Protein AF-A0A8S2SNF3-F1 (afdb_monomer_lite)

Organism: NCBI:txid392030

pLDDT: mean 95.8, std 2.88, range [84.19, 98.31]

Radius of gyration: 12.25 Å; chains: 1; bounding box: 25×30×32 Å

InterPro domains:
  IPR001017 Dehydrog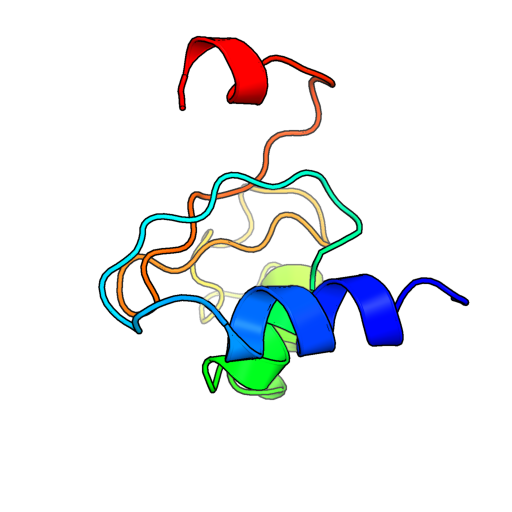enase, E1 component [PF00676] (2-81)
  IPR029061 Thiamin diphosphate-binding fold [SSF52518] (2-82)
  IPR050771 Alpha-ketoacid dehydrogenase complex E1 component [PTHR43380] (2-82)

Sequence (82 aa):
RGEEATQIGSAAALDSGDLVYAQYREAGILLYRGYKLHQFIDQCMGNARGSCKGIQMPIHYGSKDLNYVTISSTVATQMPQA

Foldseek 3Di:
DVCLCVLLVVLVVDDQPDADDDALPNVSSCVNLPNDPVQLVCQQVCPCPHPCNNPDHRSQDDDPNRNYHGHDNDPPPCVVVD

Structure (mmCIF, N/CA/C/O backbone):
data_AF-A0A8S2SNF3-F1
#
_entry.id   AF-A0A8S2SNF3-F1
#
loop_
_atom_site.group_PDB
_atom_site.id
_atom_site.type_symbol
_atom_site.label_atom_id
_atom_site.label_alt_id
_atom_site.label_comp_id
_atom_site.label_asym_id
_atom_site.label_entity_id
_atom_site.label_seq_id
_atom_site.pd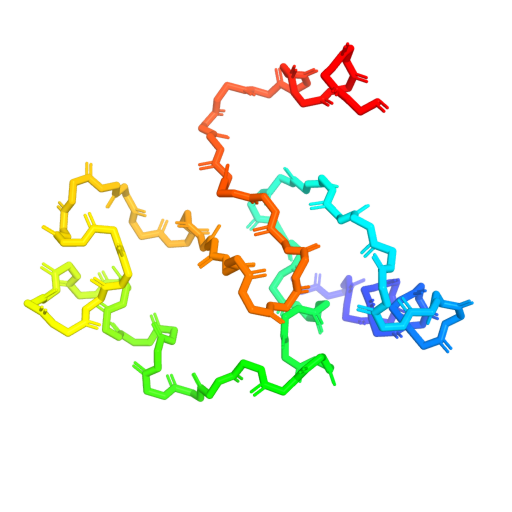bx_PDB_ins_code
_atom_site.Cartn_x
_atom_site.Cartn_y
_atom_site.Cartn_z
_atom_site.occupancy
_atom_site.B_iso_or_equiv
_atom_site.auth_seq_id
_atom_site.auth_comp_id
_atom_site.auth_asym_id
_atom_site.auth_atom_id
_atom_site.pdbx_PDB_model_num
ATOM 1 N N . ARG A 1 1 ? 7.757 -6.398 7.154 1.00 86.75 1 ARG A N 1
ATOM 2 C CA . ARG A 1 1 ? 7.382 -7.488 8.087 1.00 86.75 1 ARG A CA 1
ATOM 3 C C . ARG A 1 1 ? 7.212 -6.849 9.450 1.00 86.75 1 ARG A C 1
ATOM 5 O O . ARG A 1 1 ? 8.038 -6.001 9.767 1.00 86.75 1 ARG A O 1
ATOM 12 N N . GLY A 1 2 ? 6.198 -7.239 10.215 1.00 97.19 2 GLY A N 1
ATOM 13 C CA . GLY A 1 2 ? 5.832 -6.596 11.484 1.00 97.19 2 GLY A CA 1
ATOM 14 C C . GLY A 1 2 ? 4.874 -5.407 11.330 1.00 97.19 2 GLY A C 1
ATOM 15 O O . GLY A 1 2 ? 4.620 -4.697 12.293 1.00 97.19 2 GLY A O 1
ATOM 16 N N . GLU A 1 3 ? 4.348 -5.189 10.126 1.00 97.38 3 GLU A N 1
ATOM 17 C CA . GLU A 1 3 ? 3.477 -4.059 9.759 1.00 97.38 3 GLU A CA 1
ATOM 18 C C . GLU A 1 3 ? 2.130 -4.561 9.200 1.00 97.38 3 GLU A C 1
ATOM 20 O O . GLU A 1 3 ? 1.300 -3.799 8.721 1.00 97.38 3 GLU A O 1
ATOM 25 N N . GLU A 1 4 ? 1.891 -5.872 9.237 1.00 97.75 4 GLU A N 1
ATOM 26 C CA . GLU A 1 4 ? 0.718 -6.510 8.644 1.00 97.75 4 GLU A CA 1
ATOM 27 C C . GLU A 1 4 ? -0.561 -6.103 9.395 1.00 97.75 4 GLU A C 1
ATOM 29 O O . GLU A 1 4 ? -1.586 -5.808 8.783 1.00 97.75 4 GLU A O 1
ATOM 34 N N . ALA A 1 5 ? -0.485 -6.026 10.728 1.00 97.19 5 ALA A N 1
ATOM 35 C CA . ALA A 1 5 ? -1.615 -5.659 11.576 1.00 97.19 5 ALA A CA 1
ATOM 36 C C . ALA A 1 5 ? -2.030 -4.191 11.406 1.00 97.19 5 ALA A C 1
ATOM 38 O O . ALA A 1 5 ? -3.224 -3.903 11.384 1.00 97.19 5 ALA A O 1
ATOM 39 N N . THR A 1 6 ? -1.076 -3.267 11.248 1.00 97.50 6 THR A N 1
ATOM 40 C CA . THR A 1 6 ? -1.394 -1.846 11.035 1.00 97.50 6 THR A CA 1
ATOM 41 C C . THR A 1 6 ? -2.085 -1.640 9.692 1.00 97.50 6 THR A C 1
ATOM 43 O O . THR A 1 6 ? -3.039 -0.872 9.610 1.00 97.50 6 THR A O 1
ATOM 46 N N . GLN A 1 7 ? -1.672 -2.373 8.658 1.00 97.62 7 GLN A N 1
ATOM 47 C CA . GLN A 1 7 ? -2.259 -2.292 7.320 1.00 97.62 7 GLN A CA 1
ATOM 48 C C . GLN A 1 7 ? -3.659 -2.899 7.264 1.00 97.62 7 GLN A C 1
ATOM 50 O O . GLN A 1 7 ? -4.589 -2.254 6.795 1.00 97.62 7 GLN A O 1
ATOM 55 N N . ILE A 1 8 ? -3.822 -4.128 7.759 1.00 97.25 8 ILE A N 1
ATOM 56 C CA . ILE A 1 8 ? -5.114 -4.824 7.721 1.00 97.25 8 ILE A CA 1
ATOM 57 C C . ILE A 1 8 ? -6.103 -4.164 8.688 1.00 97.25 8 ILE A C 1
ATOM 59 O O . ILE A 1 8 ? -7.258 -3.951 8.331 1.00 97.25 8 ILE A O 1
ATOM 63 N N . GLY A 1 9 ? -5.653 -3.804 9.893 1.00 97.88 9 GLY A N 1
ATOM 64 C CA . GLY A 1 9 ? -6.493 -3.169 10.906 1.00 97.88 9 GLY A CA 1
ATOM 65 C C . GLY A 1 9 ? -6.996 -1.790 10.484 1.00 97.88 9 GLY A C 1
ATOM 66 O O . GLY A 1 9 ? -8.179 -1.510 10.646 1.00 97.88 9 GLY A O 1
ATOM 67 N N . SER A 1 10 ? -6.132 -0.951 9.896 1.00 97.69 10 SER A N 1
ATOM 68 C CA . SER A 1 10 ? -6.565 0.352 9.368 1.00 97.69 10 SER A CA 1
ATOM 69 C C . SER A 1 10 ? -7.494 0.197 8.164 1.00 97.69 10 SER A C 1
ATOM 71 O O . SER A 1 10 ? -8.535 0.842 8.129 1.00 97.69 10 SER A O 1
ATOM 73 N N . ALA A 1 11 ? -7.190 -0.705 7.225 1.00 97.56 11 ALA A N 1
ATOM 74 C CA . ALA A 1 11 ? -8.048 -0.956 6.067 1.00 97.56 11 ALA A CA 1
ATOM 75 C C . ALA A 1 11 ? -9.449 -1.457 6.449 1.00 97.56 11 ALA A C 1
ATOM 77 O O . ALA A 1 11 ? -10.414 -1.094 5.785 1.00 97.56 11 ALA A O 1
ATOM 78 N N . ALA A 1 12 ? -9.563 -2.260 7.511 1.00 97.88 12 ALA A N 1
ATOM 79 C CA . ALA A 1 12 ? -10.838 -2.777 8.008 1.00 97.88 12 ALA A CA 1
ATOM 80 C C . ALA A 1 12 ? -11.740 -1.710 8.647 1.00 97.88 12 ALA A C 1
ATOM 82 O O . ALA A 1 12 ? -12.940 -1.934 8.780 1.00 97.88 12 ALA A O 1
ATOM 83 N N . ALA A 1 13 ? -11.169 -0.578 9.065 1.00 98.00 13 ALA A N 1
ATOM 84 C CA . ALA A 1 13 ? -11.911 0.533 9.653 1.00 98.00 13 ALA A CA 1
ATOM 85 C C . ALA A 1 13 ? -12.371 1.574 8.617 1.00 98.00 13 ALA A C 1
ATOM 87 O O . ALA A 1 13 ? -13.185 2.429 8.954 1.00 98.00 13 ALA A O 1
ATOM 88 N N . LEU A 1 14 ? -11.837 1.525 7.392 1.00 97.94 14 LEU A N 1
ATOM 89 C CA . LEU A 1 14 ? -12.186 2.432 6.298 1.00 97.94 14 LEU A CA 1
ATOM 90 C C . LEU A 1 14 ? -13.359 1.889 5.484 1.00 97.94 14 LEU A C 1
ATOM 92 O O . LEU A 1 14 ? -13.493 0.675 5.306 1.00 97.94 14 LEU A O 1
ATOM 96 N N . ASP A 1 15 ? -14.136 2.788 4.887 1.00 97.69 15 ASP A N 1
ATOM 97 C CA . ASP A 1 15 ? -15.114 2.401 3.881 1.00 97.69 15 ASP A CA 1
ATOM 98 C C . ASP A 1 15 ? -14.406 1.994 2.580 1.00 97.69 15 ASP A C 1
ATOM 100 O O . ASP A 1 15 ? -13.312 2.456 2.233 1.00 97.69 15 ASP A O 1
ATOM 104 N N . SER A 1 16 ? -15.049 1.131 1.788 1.00 94.75 16 SER A N 1
ATOM 105 C CA . SER A 1 16 ? -14.504 0.697 0.491 1.00 94.75 16 SER A CA 1
ATOM 106 C C . SER A 1 16 ? -14.343 1.850 -0.510 1.00 94.75 16 SER A C 1
ATOM 108 O O . SER A 1 16 ? -13.568 1.747 -1.463 1.00 94.75 16 SER A O 1
ATOM 110 N N . GLY A 1 17 ? -15.095 2.937 -0.310 1.00 96.56 17 GLY A N 1
ATOM 111 C CA . GLY A 1 17 ? -15.028 4.162 -1.106 1.00 96.56 17 GLY A CA 1
ATOM 112 C C . GLY A 1 17 ? -13.865 5.086 -0.742 1.00 96.56 17 GLY A C 1
ATOM 113 O O . GLY A 1 17 ? -13.513 5.939 -1.553 1.00 96.56 17 GLY A O 1
ATOM 114 N N . ASP A 1 18 ? -13.254 4.913 0.434 1.00 98.31 18 ASP A N 1
ATOM 115 C CA . ASP A 1 18 ? -12.227 5.833 0.913 1.00 98.31 18 ASP A CA 1
ATOM 116 C C . ASP A 1 18 ? -10.952 5.718 0.083 1.00 98.31 18 ASP A C 1
ATOM 118 O O . ASP A 1 18 ? -10.424 4.620 -0.144 1.00 98.31 18 ASP A O 1
ATOM 122 N N . LEU A 1 19 ? -10.441 6.870 -0.346 1.00 98.25 19 LEU A N 1
ATOM 123 C CA . LEU A 1 19 ? -9.223 6.962 -1.133 1.00 98.25 19 LEU A CA 1
ATOM 124 C C . LEU A 1 19 ? -7.994 6.767 -0.244 1.00 98.25 19 LEU A C 1
ATOM 126 O O . LEU A 1 19 ? -7.815 7.458 0.755 1.00 98.25 19 LEU A O 1
ATOM 130 N N . VAL A 1 20 ? -7.127 5.837 -0.633 1.00 98.00 20 VAL A N 1
ATOM 131 C CA . VAL A 1 20 ? -5.896 5.527 0.095 1.00 98.00 20 VAL A CA 1
ATOM 132 C C . VAL A 1 20 ? -4.694 6.077 -0.660 1.00 98.00 20 VAL A C 1
ATOM 134 O O . VAL A 1 20 ? -4.410 5.666 -1.789 1.00 98.00 20 VAL A O 1
ATOM 137 N N . TYR A 1 21 ? -3.962 6.963 0.012 1.00 98.00 21 TYR A N 1
ATOM 138 C CA . TYR A 1 21 ? -2.593 7.330 -0.327 1.00 98.00 21 TYR A CA 1
ATOM 139 C C . TYR A 1 21 ? -1.632 6.539 0.559 1.00 98.00 21 TYR A C 1
ATOM 141 O O . TYR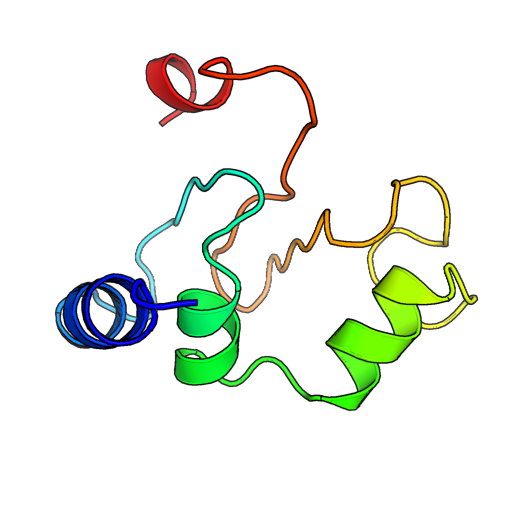 A 1 21 ? -1.826 6.432 1.769 1.00 98.00 21 TYR A O 1
ATOM 149 N N . ALA A 1 22 ? -0.595 5.975 -0.049 1.00 96.38 22 ALA A N 1
ATOM 150 C CA . ALA A 1 22 ? 0.337 5.069 0.607 1.00 96.38 22 ALA A CA 1
ATOM 151 C C . ALA A 1 22 ? 1.783 5.309 0.153 1.00 96.38 22 ALA A C 1
ATOM 153 O O . ALA A 1 22 ? 2.040 6.097 -0.758 1.00 96.38 22 ALA A O 1
ATOM 154 N N . GLN A 1 23 ? 2.724 4.619 0.796 1.00 95.50 23 GLN A N 1
ATOM 155 C CA . GLN A 1 23 ? 4.112 4.495 0.360 1.00 95.50 23 GLN A CA 1
ATOM 156 C C . GLN A 1 23 ? 4.327 3.050 -0.138 1.00 95.50 23 GLN A C 1
ATOM 158 O O . GLN A 1 23 ? 3.420 2.431 -0.677 1.00 95.50 23 GLN A O 1
ATOM 163 N N . TYR A 1 24 ? 5.528 2.487 -0.014 1.00 93.44 24 TYR A N 1
ATOM 164 C CA . TYR A 1 24 ? 5.879 1.179 -0.577 1.00 93.44 24 TYR A CA 1
ATOM 165 C C . TYR A 1 24 ? 5.699 0.006 0.402 1.00 93.44 24 TYR A C 1
ATOM 167 O O . TYR A 1 24 ? 6.135 -1.103 0.093 1.00 93.44 24 TYR A O 1
ATOM 175 N N . ARG A 1 25 ? 5.114 0.209 1.595 1.00 96.31 25 ARG A N 1
ATOM 176 C CA . ARG A 1 25 ? 4.946 -0.876 2.581 1.00 96.31 25 ARG A CA 1
ATOM 177 C C . ARG A 1 25 ? 3.513 -1.363 2.705 1.00 96.31 25 ARG A C 1
ATOM 179 O O . ARG A 1 25 ? 3.322 -2.482 3.157 1.00 96.31 25 ARG A O 1
ATOM 186 N N . GLU A 1 26 ? 2.527 -0.624 2.219 1.00 96.94 26 GLU A N 1
ATOM 187 C CA . GLU A 1 26 ? 1.106 -0.790 2.546 1.00 96.94 26 GLU A CA 1
ATOM 188 C C . GLU A 1 26 ? 0.360 -1.793 1.642 1.00 96.94 26 GLU A C 1
ATOM 190 O O . GLU A 1 26 ? -0.841 -1.662 1.395 1.00 96.94 26 GLU A O 1
ATOM 195 N N . ALA A 1 27 ? 1.047 -2.831 1.156 1.00 96.69 27 ALA A N 1
ATOM 196 C CA . ALA A 1 27 ? 0.446 -3.855 0.297 1.00 96.69 27 ALA A CA 1
ATOM 197 C C . ALA A 1 27 ? -0.688 -4.637 0.994 1.00 96.69 27 ALA A C 1
ATOM 199 O O . ALA A 1 27 ? -1.596 -5.132 0.322 1.00 96.69 27 ALA A O 1
ATOM 200 N N . GLY A 1 28 ? -0.680 -4.717 2.331 1.00 97.25 28 GLY A N 1
ATOM 201 C CA . GLY A 1 28 ? -1.741 -5.351 3.114 1.00 97.25 28 GLY A CA 1
ATOM 202 C C . GLY A 1 28 ? -3.110 -4.681 2.958 1.00 97.25 28 GLY A C 1
ATOM 203 O O . GLY A 1 28 ?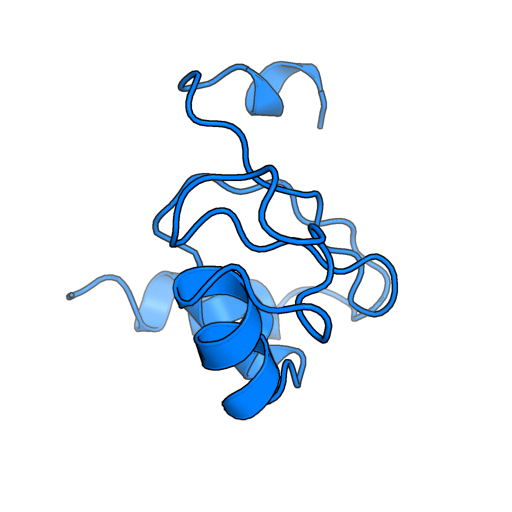 -4.121 -5.377 3.009 1.00 97.25 28 GLY A O 1
ATOM 204 N N . ILE A 1 29 ? -3.158 -3.372 2.678 1.00 97.62 29 ILE A N 1
ATOM 205 C CA . ILE A 1 29 ? -4.418 -2.652 2.421 1.00 97.62 29 ILE A CA 1
ATOM 206 C C . ILE A 1 29 ? -5.048 -3.146 1.115 1.00 97.62 29 ILE A C 1
ATOM 208 O O . ILE A 1 29 ? -6.233 -3.472 1.072 1.00 97.62 29 ILE A O 1
ATOM 212 N N . LEU A 1 30 ? -4.245 -3.257 0.052 1.00 97.12 30 LEU A N 1
ATOM 213 C CA . LEU A 1 30 ? -4.688 -3.801 -1.233 1.00 97.12 30 LEU A CA 1
ATOM 214 C C . LEU A 1 30 ? -5.134 -5.258 -1.102 1.00 97.12 30 LEU A C 1
ATOM 216 O O . LEU A 1 30 ? -6.167 -5.631 -1.654 1.00 97.12 30 LEU A O 1
ATOM 220 N N . LEU A 1 31 ? -4.385 -6.068 -0.349 1.00 97.19 31 LEU A N 1
ATOM 221 C CA . LEU A 1 31 ? -4.748 -7.460 -0.093 1.00 97.19 31 LEU A CA 1
ATOM 222 C C . LEU A 1 31 ? -6.108 -7.561 0.615 1.00 97.19 31 LEU A C 1
ATOM 224 O O . LEU A 1 31 ? -6.954 -8.344 0.190 1.00 97.19 31 LEU A O 1
ATOM 228 N N . TYR A 1 32 ? -6.339 -6.739 1.644 1.00 97.69 32 TYR A N 1
ATOM 229 C CA . TYR A 1 32 ? -7.613 -6.686 2.362 1.00 97.69 32 TYR A CA 1
ATOM 230 C C . TYR A 1 32 ? -8.773 -6.237 1.461 1.00 97.69 32 TYR A C 1
ATOM 232 O O . TYR A 1 32 ? -9.842 -6.841 1.480 1.00 97.69 32 TYR A O 1
ATOM 240 N N . ARG A 1 33 ? -8.545 -5.232 0.603 1.00 97.38 33 ARG A N 1
ATOM 241 C CA . ARG A 1 33 ? -9.541 -4.718 -0.356 1.00 97.38 33 ARG A CA 1
ATOM 242 C C . ARG A 1 33 ? -9.798 -5.642 -1.558 1.00 97.38 33 ARG A C 1
ATOM 244 O O . ARG A 1 33 ? -10.593 -5.296 -2.425 1.00 97.38 33 ARG A O 1
ATOM 251 N N . GLY A 1 34 ? -9.163 -6.814 -1.631 1.00 96.88 34 GLY A N 1
ATOM 252 C CA . GLY A 1 34 ? -9.435 -7.819 -2.665 1.00 96.88 34 GLY A CA 1
ATOM 253 C C . GLY A 1 34 ? -8.556 -7.730 -3.916 1.00 96.88 34 GLY A C 1
ATOM 254 O O . GLY A 1 34 ? -8.906 -8.304 -4.951 1.00 96.88 34 GLY A O 1
ATOM 255 N N . TYR A 1 35 ? -7.408 -7.050 -3.847 1.00 97.12 35 TYR A N 1
ATOM 256 C CA . TYR A 1 35 ? -6.416 -7.080 -4.923 1.00 97.12 35 TYR A CA 1
ATOM 257 C C . TYR A 1 35 ? -5.866 -8.500 -5.092 1.00 97.12 35 TYR A C 1
ATOM 259 O O . TYR A 1 35 ? -5.436 -9.147 -4.132 1.00 97.12 35 TYR A O 1
ATOM 267 N N . LYS A 1 36 ? -5.904 -9.024 -6.318 1.00 97.12 36 LYS A N 1
ATOM 268 C CA . LYS A 1 36 ? -5.616 -10.441 -6.569 1.00 97.12 36 LYS A CA 1
ATOM 269 C C . LYS A 1 36 ? -4.110 -10.695 -6.572 1.00 97.12 36 LYS A C 1
ATOM 271 O O . LYS A 1 36 ? -3.334 -9.902 -7.098 1.00 97.12 36 LYS A O 1
ATOM 276 N N . LEU A 1 37 ? -3.695 -11.869 -6.090 1.00 97.06 37 LEU A N 1
ATOM 277 C CA . LEU A 1 37 ? -2.278 -12.265 -6.047 1.00 97.06 37 LEU A CA 1
ATOM 278 C C . LEU A 1 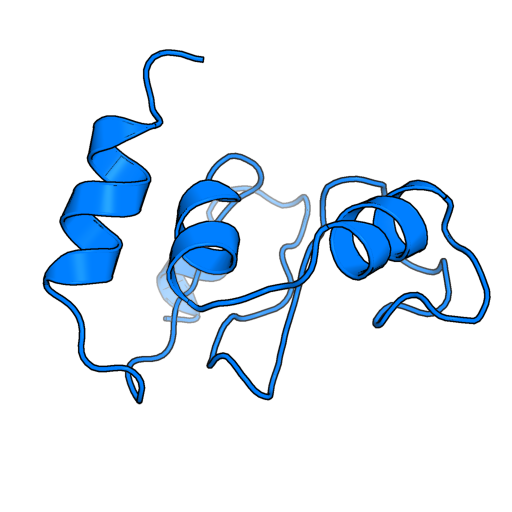37 ? -1.575 -12.186 -7.408 1.00 97.06 37 LEU A C 1
ATOM 280 O O . LEU A 1 37 ? -0.441 -11.721 -7.482 1.00 97.06 37 LEU A O 1
ATOM 284 N N . HIS A 1 38 ? -2.249 -12.570 -8.496 1.00 96.19 38 HIS A N 1
ATOM 285 C CA . HIS A 1 38 ? -1.654 -12.446 -9.827 1.00 96.19 38 HIS A CA 1
ATOM 286 C C . HIS A 1 38 ? -1.411 -10.986 -10.223 1.00 96.19 38 HIS A C 1
ATOM 288 O O . HIS A 1 38 ? -0.427 -10.724 -10.891 1.00 96.19 38 HIS A O 1
ATOM 294 N N . GLN A 1 39 ? -2.225 -10.029 -9.764 1.00 96.31 39 GLN A N 1
ATOM 295 C CA . GLN A 1 39 ? -2.024 -8.611 -10.076 1.00 96.31 39 GLN A CA 1
ATOM 296 C C . GLN A 1 39 ? -0.787 -8.047 -9.366 1.00 96.31 39 GLN A C 1
ATOM 298 O O . GLN A 1 39 ? -0.084 -7.212 -9.935 1.00 96.31 39 GLN A O 1
ATOM 303 N N . PHE A 1 40 ? -0.488 -8.518 -8.148 1.00 96.75 40 PHE A N 1
ATOM 304 C CA . PHE A 1 40 ? 0.777 -8.206 -7.474 1.00 96.75 40 PHE A CA 1
ATOM 305 C C . PHE A 1 40 ? 1.970 -8.730 -8.281 1.00 96.75 40 PHE A C 1
ATOM 307 O O . PHE A 1 40 ? 2.926 -7.997 -8.526 1.00 96.75 40 PHE A O 1
ATOM 314 N N . ILE A 1 41 ? 1.897 -9.983 -8.738 1.00 96.69 41 ILE A N 1
ATOM 315 C CA . ILE A 1 41 ? 2.962 -10.609 -9.532 1.00 96.69 41 ILE A CA 1
ATOM 316 C C . ILE A 1 41 ? 3.112 -9.907 -10.887 1.00 96.69 41 ILE A C 1
ATOM 318 O O . ILE A 1 41 ? 4.229 -9.591 -11.283 1.00 96.69 41 ILE A O 1
ATOM 322 N N . ASP A 1 42 ? 2.009 -9.617 -11.575 1.00 96.19 42 ASP A N 1
ATOM 323 C CA . ASP A 1 42 ? 2.001 -8.962 -12.882 1.00 96.19 42 ASP A CA 1
ATOM 324 C C . ASP A 1 42 ? 2.646 -7.570 -12.824 1.00 96.19 42 ASP A C 1
ATOM 326 O O . ASP A 1 42 ? 3.421 -7.214 -13.715 1.00 96.19 42 ASP A O 1
ATOM 330 N N . GLN A 1 43 ? 2.384 -6.808 -11.751 1.00 96.19 43 GLN A N 1
ATOM 331 C CA . GLN A 1 43 ? 3.034 -5.518 -11.504 1.00 96.19 43 GLN A CA 1
ATOM 332 C C . GLN A 1 43 ? 4.535 -5.692 -11.235 1.00 96.19 43 GLN A C 1
ATOM 334 O O . GLN A 1 43 ? 5.338 -5.025 -11.883 1.00 96.19 43 GLN A O 1
ATOM 339 N N . CYS A 1 44 ? 4.922 -6.619 -10.354 1.00 96.06 44 CYS A N 1
ATOM 340 C CA . CYS A 1 44 ? 6.329 -6.857 -10.015 1.00 96.06 44 CYS A CA 1
ATOM 341 C C . CYS A 1 44 ? 7.162 -7.356 -11.200 1.00 96.06 44 CYS A C 1
ATOM 343 O O . CYS A 1 44 ? 8.334 -7.010 -11.315 1.00 96.06 44 CYS A O 1
ATOM 345 N N . MET A 1 45 ? 6.567 -8.163 -12.078 1.00 96.31 45 MET A N 1
ATOM 346 C CA . MET A 1 45 ? 7.220 -8.658 -13.293 1.00 96.31 45 MET A CA 1
ATOM 347 C C . MET A 1 45 ? 7.209 -7.627 -14.427 1.00 96.31 45 MET A C 1
ATOM 349 O O . MET A 1 45 ? 7.843 -7.852 -15.455 1.00 96.31 45 MET A O 1
ATOM 353 N N . GLY A 1 46 ? 6.461 -6.529 -14.278 1.00 94.38 46 GLY A N 1
ATOM 354 C CA . GLY A 1 46 ? 6.318 -5.501 -15.305 1.00 94.38 46 GLY A CA 1
ATOM 355 C C . GLY A 1 46 ? 5.700 -6.017 -16.606 1.00 94.38 46 GLY A C 1
ATOM 356 O O . GLY A 1 46 ? 6.017 -5.513 -17.681 1.00 94.38 46 GLY A O 1
ATOM 357 N N . ASN A 1 47 ? 4.848 -7.042 -16.538 1.00 92.75 47 ASN A N 1
ATOM 358 C CA . ASN A 1 47 ? 4.294 -7.667 -17.735 1.00 92.75 47 ASN A CA 1
ATOM 359 C C . ASN A 1 47 ? 3.098 -6.878 -18.307 1.00 92.75 47 ASN A C 1
ATOM 361 O O . ASN A 1 47 ? 2.582 -5.937 -17.701 1.00 92.75 47 ASN A O 1
ATOM 365 N N . ALA A 1 48 ? 2.619 -7.291 -19.484 1.00 91.69 48 ALA A N 1
ATOM 366 C CA . ALA A 1 48 ? 1.533 -6.612 -20.197 1.00 91.69 48 ALA A CA 1
ATOM 367 C C . ALA A 1 48 ? 0.175 -6.617 -19.462 1.00 91.69 48 ALA A C 1
ATOM 369 O O . ALA A 1 48 ? -0.712 -5.847 -19.826 1.00 91.69 48 ALA A O 1
ATOM 370 N N . ARG A 1 49 ? -0.005 -7.486 -18.459 1.00 90.31 49 ARG A N 1
ATOM 371 C CA . ARG A 1 49 ? -1.226 -7.579 -17.643 1.00 90.31 49 ARG A CA 1
ATOM 372 C C . ARG A 1 49 ? -1.167 -6.690 -16.399 1.00 90.31 49 ARG A C 1
ATOM 374 O O . ARG A 1 49 ? -2.203 -6.442 -15.788 1.00 90.31 49 ARG A O 1
ATOM 381 N N . GLY A 1 50 ? 0.016 -6.191 -16.037 1.00 87.62 50 GLY A N 1
ATOM 382 C CA . GLY A 1 50 ? 0.192 -5.276 -14.916 1.00 87.62 50 GLY A CA 1
ATOM 383 C C . GLY A 1 50 ? -0.486 -3.929 -15.173 1.00 87.62 50 GLY A C 1
ATOM 384 O O . GLY A 1 50 ? -0.388 -3.365 -16.264 1.00 87.62 50 GLY A O 1
ATOM 385 N N . SER A 1 51 ? -1.126 -3.368 -14.146 1.00 84.19 51 SER A N 1
ATOM 386 C CA . SER A 1 51 ? -1.847 -2.086 -14.228 1.00 84.19 51 SER A CA 1
ATOM 387 C C . SER A 1 51 ? -0.962 -0.921 -14.691 1.00 84.19 51 SER A C 1
ATOM 389 O O . SER A 1 51 ? -1.428 -0.021 -15.388 1.00 84.19 51 SER A O 1
ATOM 391 N N . CYS A 1 52 ? 0.333 -0.965 -14.369 1.00 85.44 52 CYS A N 1
ATOM 392 C CA . CYS A 1 52 ? 1.318 0.049 -14.752 1.00 85.44 52 CYS A CA 1
ATOM 393 C C . CYS A 1 52 ? 2.030 -0.229 -16.088 1.00 85.44 52 CYS A C 1
ATOM 395 O O . CYS A 1 52 ? 2.950 0.513 -16.431 1.00 85.44 52 CYS A O 1
ATOM 397 N N . LYS A 1 53 ? 1.665 -1.292 -16.825 1.00 88.69 53 LYS A N 1
ATOM 398 C CA . LYS A 1 53 ? 2.281 -1.681 -18.113 1.00 88.69 53 LYS A CA 1
ATOM 399 C C . LYS A 1 53 ? 3.820 -1.772 -18.079 1.00 88.69 53 LYS A C 1
ATOM 401 O O . LYS A 1 53 ? 4.479 -1.449 -19.061 1.00 88.69 53 LYS A O 1
ATOM 406 N N . GLY A 1 54 ? 4.390 -2.139 -16.930 1.00 90.12 54 GLY A N 1
ATOM 407 C CA . GLY A 1 54 ? 5.843 -2.237 -16.736 1.00 90.12 54 GLY A CA 1
ATOM 408 C C . GLY A 1 54 ? 6.607 -0.908 -16.667 1.00 90.12 54 GLY A C 1
ATOM 409 O O . GLY A 1 54 ? 7.829 -0.922 -16.707 1.00 90.12 54 GLY A O 1
ATOM 410 N N . ILE A 1 55 ? 5.922 0.237 -16.555 1.00 93.88 55 ILE A N 1
ATOM 411 C CA . ILE A 1 55 ? 6.568 1.566 -16.509 1.00 93.88 55 ILE A CA 1
ATOM 412 C C . ILE A 1 55 ? 7.072 1.906 -15.095 1.00 93.88 55 ILE A C 1
ATOM 414 O O . ILE A 1 55 ? 7.980 2.715 -14.927 1.00 93.88 55 ILE A O 1
ATOM 418 N N . GLN A 1 56 ? 6.475 1.298 -14.070 1.00 94.88 56 GLN A N 1
ATOM 419 C CA . GLN A 1 56 ? 6.820 1.532 -12.669 1.00 94.88 56 GLN A CA 1
ATOM 420 C C . GLN A 1 56 ? 7.715 0.425 -12.114 1.00 94.88 56 GLN A C 1
ATOM 422 O O . GLN A 1 56 ? 7.649 -0.720 -12.561 1.00 94.88 56 GLN A O 1
ATOM 427 N N . MET A 1 57 ? 8.517 0.767 -11.102 1.00 95.69 57 MET A N 1
ATOM 428 C CA . MET A 1 57 ? 9.327 -0.214 -10.379 1.00 95.69 57 MET A CA 1
ATOM 429 C C . MET A 1 57 ? 8.441 -1.242 -9.652 1.00 95.69 57 MET A C 1
ATOM 431 O O . MET A 1 57 ? 7.290 -0.938 -9.314 1.00 95.69 57 MET A O 1
ATOM 435 N N . PRO A 1 58 ? 8.957 -2.450 -9.366 1.00 95.88 58 PRO A N 1
ATOM 436 C CA . PRO A 1 58 ? 8.242 -3.421 -8.543 1.00 95.88 58 PRO A CA 1
ATOM 437 C C . PRO A 1 58 ? 7.795 -2.809 -7.209 1.00 95.88 58 PRO A C 1
ATOM 439 O O . PRO A 1 58 ? 8.484 -1.951 -6.659 1.00 95.88 58 PRO A O 1
ATOM 442 N N . ILE A 1 59 ? 6.657 -3.264 -6.676 1.00 95.75 59 ILE A N 1
ATOM 443 C CA . ILE A 1 59 ? 6.054 -2.792 -5.410 1.00 95.75 59 ILE A CA 1
ATOM 444 C C . ILE A 1 59 ? 5.373 -1.410 -5.517 1.00 95.75 59 ILE A C 1
ATOM 446 O O . ILE A 1 59 ? 4.658 -0.994 -4.608 1.00 95.75 59 ILE A O 1
ATOM 450 N N . HIS A 1 60 ? 5.466 -0.723 -6.657 1.00 96.50 60 HIS A N 1
ATOM 451 C CA . HIS A 1 60 ? 4.653 0.467 -6.930 1.00 96.50 60 HIS A CA 1
ATOM 452 C C . HIS A 1 60 ? 3.241 0.085 -7.391 1.00 96.50 60 HIS A C 1
ATOM 454 O O . HIS A 1 60 ? 2.867 0.235 -8.559 1.00 96.50 60 HIS A O 1
ATOM 460 N N . TYR A 1 61 ? 2.461 -0.471 -6.472 1.00 96.50 61 TYR A N 1
ATOM 461 C CA . TYR A 1 61 ? 1.088 -0.868 -6.746 1.00 96.50 61 TYR A CA 1
ATOM 462 C C . TYR A 1 61 ? 0.157 0.345 -6.851 1.00 96.50 61 TYR A C 1
ATOM 464 O O . TYR A 1 61 ? 0.413 1.413 -6.295 1.00 96.50 61 TYR A O 1
ATOM 472 N N . GLY A 1 62 ? -0.943 0.154 -7.572 1.00 95.38 62 GLY A N 1
ATOM 473 C CA . GLY A 1 62 ? -1.998 1.139 -7.768 1.00 95.38 62 GLY A CA 1
ATOM 474 C C . GLY A 1 62 ? -3.245 0.461 -8.319 1.00 95.38 62 GLY A C 1
ATOM 475 O O . GLY A 1 62 ? -3.138 -0.464 -9.133 1.00 95.38 62 GLY A O 1
ATOM 476 N N . SER A 1 63 ? -4.421 0.897 -7.870 1.00 96.00 63 SER A N 1
ATOM 477 C CA . SER A 1 63 ? -5.701 0.360 -8.327 1.00 96.00 63 SER A CA 1
ATOM 478 C C . SER A 1 63 ? -6.800 1.409 -8.223 1.00 96.00 63 SER A C 1
ATOM 480 O O . SER A 1 63 ? -7.215 1.785 -7.127 1.00 96.00 63 SER A O 1
ATOM 482 N N . LYS A 1 64 ? -7.317 1.843 -9.377 1.00 95.38 64 LYS A N 1
ATOM 483 C CA . LYS A 1 64 ? -8.468 2.752 -9.429 1.00 95.38 64 LYS A CA 1
ATOM 484 C C . LYS A 1 64 ? -9.728 2.088 -8.869 1.00 95.38 64 LYS A C 1
ATOM 486 O O . LYS A 1 64 ? -10.464 2.728 -8.132 1.00 95.38 64 LYS A O 1
ATOM 491 N N . ASP A 1 65 ? -9.927 0.805 -9.164 1.00 96.12 65 ASP A N 1
ATOM 492 C CA . ASP A 1 65 ? -11.118 0.054 -8.748 1.00 96.12 6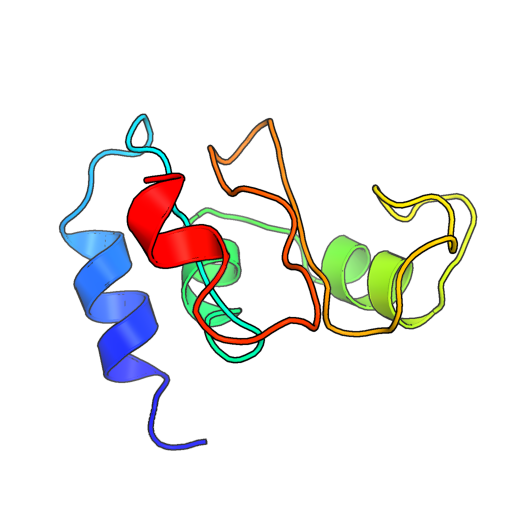5 ASP A CA 1
ATOM 493 C C . ASP A 1 65 ? -11.190 -0.147 -7.227 1.00 96.12 65 ASP A C 1
ATOM 495 O O . ASP A 1 65 ? -12.274 -0.295 -6.675 1.00 96.12 65 ASP A O 1
ATOM 499 N N . LEU A 1 66 ? -10.038 -0.141 -6.543 1.00 97.12 66 LEU A N 1
ATOM 500 C CA . LEU A 1 66 ? -9.943 -0.307 -5.087 1.00 97.12 66 LEU A CA 1
ATOM 501 C C . LEU A 1 66 ? -9.659 1.007 -4.345 1.00 97.12 66 LEU A C 1
ATOM 503 O O . LEU A 1 66 ? -9.236 0.967 -3.187 1.00 97.12 66 LEU A O 1
ATOM 507 N N . ASN A 1 67 ? -9.849 2.155 -5.009 1.00 97.56 67 ASN A N 1
ATOM 508 C CA . ASN A 1 67 ? -9.573 3.489 -4.467 1.00 97.56 67 ASN A CA 1
ATOM 509 C C . ASN A 1 67 ? -8.179 3.581 -3.817 1.00 97.56 67 ASN A C 1
ATOM 511 O O . ASN A 1 67 ? -8.032 4.042 -2.687 1.00 97.56 67 ASN A O 1
ATOM 515 N N . TYR A 1 68 ? -7.152 3.098 -4.521 1.00 97.44 68 TYR A N 1
ATOM 516 C CA . TYR A 1 68 ? -5.766 3.080 -4.054 1.00 97.44 68 TYR A CA 1
ATOM 517 C C . TYR A 1 68 ? -4.863 3.778 -5.069 1.00 97.44 68 TYR A C 1
ATOM 519 O O . TYR A 1 68 ? -4.676 3.298 -6.196 1.00 97.44 68 TYR A O 1
ATOM 527 N N . VAL A 1 69 ? -4.307 4.920 -4.672 1.00 97.38 69 VAL A N 1
ATOM 528 C CA . VAL A 1 69 ? -3.477 5.753 -5.544 1.00 97.38 69 VAL A CA 1
ATOM 529 C C . VAL A 1 69 ? -2.158 5.047 -5.843 1.00 97.38 69 VAL A C 1
ATOM 531 O O . VAL A 1 69 ? -1.555 4.428 -4.969 1.00 97.38 69 VAL A O 1
ATOM 534 N N . THR A 1 70 ? -1.712 5.119 -7.098 1.00 96.12 70 THR A N 1
ATOM 535 C CA . THR A 1 70 ? -0.443 4.517 -7.516 1.00 96.12 70 THR A CA 1
ATOM 536 C C . THR A 1 70 ? 0.721 5.131 -6.748 1.00 96.12 70 THR A C 1
ATOM 538 O O . THR A 1 70 ? 0.908 6.346 -6.762 1.00 96.12 70 THR A O 1
ATOM 541 N N . ILE A 1 71 ? 1.523 4.277 -6.120 1.00 96.50 71 ILE A N 1
ATOM 542 C CA . ILE A 1 71 ? 2.675 4.686 -5.315 1.00 96.50 71 ILE A CA 1
ATOM 543 C C . ILE A 1 71 ? 3.776 5.296 -6.195 1.00 96.50 71 ILE A C 1
ATOM 545 O O . ILE A 1 71 ? 4.036 4.840 -7.311 1.00 96.50 71 ILE A O 1
ATOM 549 N N . SER A 1 72 ? 4.484 6.285 -5.646 1.00 94.88 72 SER A N 1
ATOM 550 C CA . SER A 1 72 ? 5.723 6.844 -6.194 1.00 94.88 72 SER A CA 1
ATOM 551 C C . SER A 1 72 ? 6.904 6.660 -5.235 1.00 94.88 72 SER A C 1
ATOM 553 O O . SER A 1 72 ? 6.736 6.601 -4.018 1.00 94.88 72 SER A O 1
ATOM 555 N N . SER A 1 73 ? 8.131 6.627 -5.766 1.00 95.94 73 SER A N 1
ATOM 556 C CA . SER A 1 73 ? 9.345 6.459 -4.944 1.00 95.94 73 SER A CA 1
ATOM 557 C C . SER A 1 73 ? 9.643 7.638 -4.025 1.00 95.94 73 SER A C 1
ATOM 559 O O . SER A 1 73 ? 10.264 7.459 -2.980 1.00 95.94 73 SER A O 1
ATOM 561 N N . THR A 1 74 ? 9.252 8.845 -4.432 1.00 96.50 74 THR A N 1
ATOM 562 C CA . THR A 1 74 ? 9.536 10.080 -3.705 1.00 96.50 74 THR A CA 1
ATOM 563 C C . THR A 1 74 ? 8.781 10.097 -2.384 1.00 96.50 74 THR A C 1
ATOM 565 O O . THR A 1 74 ? 7.556 10.201 -2.350 1.00 96.50 74 THR A O 1
ATOM 568 N N . VAL A 1 75 ? 9.525 9.982 -1.287 1.00 97.25 75 VAL A N 1
ATOM 569 C CA . VAL A 1 75 ? 8.960 9.916 0.064 1.00 97.25 75 VAL A CA 1
ATOM 570 C C . VAL A 1 75 ? 8.204 11.205 0.389 1.00 97.25 75 VAL A C 1
ATOM 572 O O . VAL A 1 75 ? 8.635 12.293 0.012 1.00 97.25 75 VAL A O 1
ATOM 575 N N . ALA A 1 76 ? 7.088 11.062 1.105 1.00 97.25 76 ALA A N 1
ATOM 576 C CA . ALA A 1 76 ? 6.238 12.133 1.630 1.00 97.25 76 ALA A CA 1
ATOM 577 C C . ALA A 1 76 ? 5.504 12.991 0.587 1.00 97.25 76 ALA A C 1
ATOM 579 O O . ALA A 1 76 ? 4.645 13.781 0.967 1.00 97.25 76 ALA A O 1
ATOM 580 N N . THR A 1 77 ? 5.761 12.826 -0.714 1.00 98.00 77 THR A N 1
ATOM 581 C CA . THR A 1 77 ? 5.048 13.580 -1.765 1.00 98.00 77 THR A CA 1
ATOM 582 C C . THR A 1 77 ? 3.542 13.345 -1.770 1.00 98.00 77 THR A C 1
ATOM 584 O O . THR A 1 77 ? 2.788 14.250 -2.107 1.00 98.00 77 THR A O 1
ATOM 587 N N . GLN A 1 78 ? 3.106 12.171 -1.326 1.00 96.06 78 GLN A N 1
ATOM 588 C CA . GLN A 1 78 ? 1.708 11.808 -1.158 1.00 96.06 78 GLN A CA 1
ATOM 589 C C . GLN A 1 78 ? 1.016 12.536 0.004 1.00 96.06 78 GLN A C 1
ATOM 591 O O . GLN A 1 78 ? -0.202 12.633 0.005 1.00 96.06 78 GLN A O 1
ATOM 596 N N . MET A 1 79 ? 1.760 13.053 0.990 1.00 97.25 79 MET A N 1
ATOM 597 C CA . MET A 1 79 ? 1.169 13.709 2.164 1.00 97.25 79 MET A CA 1
ATOM 598 C C . MET A 1 79 ? 0.418 15.004 1.820 1.00 97.25 79 MET A C 1
ATOM 600 O O . MET A 1 79 ? -0.712 15.131 2.265 1.00 97.25 79 MET A O 1
ATOM 604 N N . PRO A 1 80 ? 0.979 15.957 1.044 1.00 97.56 80 PRO A N 1
ATOM 605 C CA . PRO A 1 80 ? 0.228 17.136 0.607 1.00 97.56 80 PRO A CA 1
ATOM 606 C C . PRO A 1 80 ? -0.744 16.858 -0.553 1.00 97.56 80 PRO A C 1
ATOM 608 O O . PRO A 1 80 ? -1.451 17.771 -0.969 1.00 97.56 80 PRO A O 1
ATOM 611 N N . GLN A 1 81 ? -0.721 15.656 -1.140 1.00 97.31 81 GLN A N 1
ATOM 612 C CA . GLN A 1 81 ? -1.636 15.265 -2.221 1.00 97.31 81 GLN A CA 1
ATOM 613 C C . GLN A 1 81 ? -2.950 14.675 -1.700 1.00 97.31 81 GLN A C 1
ATOM 615 O O . GLN A 1 81 ? -3.938 14.712 -2.433 1.00 97.31 81 GLN A O 1
ATOM 620 N N . ALA A 1 82 ? -2.922 14.096 -0.496 1.00 92.75 82 ALA A N 1
ATOM 621 C CA . ALA A 1 82 ? -4.076 13.569 0.225 1.00 92.75 82 ALA A CA 1
ATOM 622 C C . ALA A 1 82 ? -4.855 14.698 0.914 1.00 92.75 82 ALA A C 1
ATOM 624 O O . ALA A 1 82 ? -6.101 14.607 0.923 1.00 92.75 82 ALA A O 1
#

Secondary structure (DSSP, 8-state):
---HHHHHHHHHHS-TT--B---SS-HHHHHHTT--HHHHHHHHTT-TTSTTTT-SPTT---BTTTTBPPP-SSTTTTTTT-